Protein AF-A0A936Z4N8-F1 (afdb_monomer)

pLDDT: mean 86.31, std 11.96, range [47.41, 98.38]

Sequence (113 aa):
MTIPAIRIEVNGELVAVAGAKDASLLTASLGLGAGAEKDLAFERPVFSVMALVGVAGDAPRQLSWCDHVHLRKGDRVTFELVEVDEATPPSKALSTPSSTELQAEAEKKGRRK

Solvent-accessible surface area (backbone atoms only — not comparable to full-atom values): 6773 Å² total; per-residue (Å²): 120,67,34,67,29,40,37,33,27,50,76,84,42,82,76,48,33,49,46,55,92,61,48,81,42,78,49,78,50,76,47,68,45,87,59,96,62,93,63,80,46,72,90,50,57,46,59,47,32,40,30,38,27,41,70,96,51,81,53,37,29,40,36,29,35,59,86,83,62,80,79,54,89,86,65,47,76,47,82,40,85,43,76,38,76,73,52,48,82,61,81,42,75,46,73,51,78,31,76,66,54,51,49,54,51,49,54,59,56,62,74,74,112

Mean predicted aligned error: 7.46 Å

Secondary structure (DSSP, 8-state):
--EEEEEEEETTEEEEEEE-TTEEEEEEEEES--SS-SS--TTS-EEEEEEEE-TTTT--EEEEE-TT----TT--EEEEEEEESSPPPPSEEEEPPPHHHHHHHHHHHHTT-

Foldseek 3Di:
DKWKWKFKDKPNHTQWTGTDPQFPDWDWDWAFDPDPDPDTDQPDIDTWTWTWGCPVHQKIKIFTGPPVPDDGPPMDMDIDIDIDPDTDHGPDIDIDDGPVRVVVVVVVVVVVD

Organism: NCBI:txid1926872

Radius of gyration: 17.78 Å; Cα contacts (8 Å, |Δi|>4): 213; chains: 1; bounding box: 41×24×52 Å

Structure (mmCIF, N/CA/C/O backbone):
data_AF-A0A936Z4N8-F1
#
_entry.id   AF-A0A936Z4N8-F1
#
loop_
_atom_site.group_PDB
_atom_site.id
_atom_site.type_symbol
_atom_site.label_atom_id
_atom_site.label_alt_id
_atom_site.label_comp_id
_atom_site.label_asym_id
_atom_site.label_entity_id
_atom_site.label_seq_id
_atom_site.pdbx_PDB_ins_code
_atom_site.Cartn_x
_atom_site.Cartn_y
_atom_site.Cartn_z
_atom_site.occupancy
_atom_site.B_iso_or_equiv
_atom_site.auth_seq_id
_atom_site.auth_comp_id
_atom_site.auth_asym_id
_atom_site.auth_atom_id
_atom_site.pdbx_PDB_model_num
ATOM 1 N N . MET A 1 1 ? 16.442 6.980 10.665 1.00 80.88 1 MET A N 1
ATOM 2 C CA . MET A 1 1 ? 15.935 7.949 9.667 1.00 80.88 1 MET A CA 1
ATOM 3 C C . MET A 1 1 ? 14.542 7.482 9.356 1.00 80.88 1 MET A C 1
ATOM 5 O O . MET A 1 1 ? 14.416 6.359 8.875 1.00 80.88 1 MET A O 1
ATOM 9 N N . THR A 1 2 ? 13.553 8.296 9.699 1.00 94.44 2 THR A N 1
ATOM 10 C CA . THR A 1 2 ? 12.145 7.973 9.500 1.00 94.44 2 THR A CA 1
ATOM 11 C C . THR A 1 2 ? 11.758 8.138 8.033 1.00 94.44 2 THR A C 1
ATOM 13 O O . THR A 1 2 ? 12.416 8.861 7.279 1.00 94.44 2 THR A O 1
ATOM 16 N N . ILE A 1 3 ? 10.714 7.427 7.616 1.00 96.12 3 ILE A N 1
ATOM 17 C CA . ILE A 1 3 ? 10.117 7.525 6.286 1.00 96.12 3 ILE A CA 1
ATOM 18 C C . ILE A 1 3 ? 8.616 7.793 6.393 1.00 96.12 3 ILE A C 1
ATOM 20 O O . ILE A 1 3 ? 7.981 7.279 7.320 1.0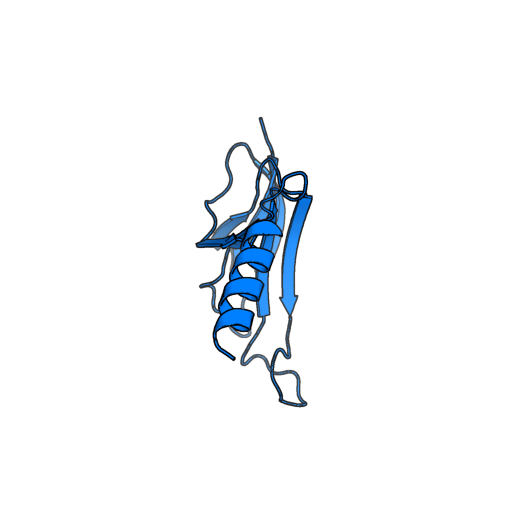0 96.12 3 ILE A O 1
ATOM 24 N N . PRO A 1 4 ? 8.035 8.545 5.442 1.00 96.69 4 PRO A N 1
ATOM 25 C CA . PRO A 1 4 ? 6.590 8.640 5.322 1.00 96.69 4 PRO A CA 1
ATOM 26 C C . PRO A 1 4 ? 6.016 7.274 4.936 1.00 96.69 4 PRO A C 1
ATOM 28 O O . PRO A 1 4 ? 6.540 6.580 4.058 1.00 96.69 4 PRO A O 1
ATOM 31 N N . ALA A 1 5 ? 4.930 6.895 5.595 1.00 98.19 5 ALA A N 1
ATOM 32 C CA . ALA A 1 5 ? 4.251 5.631 5.382 1.00 98.19 5 ALA A CA 1
ATOM 33 C C . ALA A 1 5 ? 2.732 5.783 5.535 1.00 98.19 5 ALA A C 1
ATOM 35 O O . ALA A 1 5 ? 2.226 6.766 6.078 1.00 98.19 5 ALA A O 1
ATOM 36 N N . ILE A 1 6 ? 2.003 4.780 5.053 1.00 98.38 6 ILE A N 1
ATOM 37 C CA . ILE A 1 6 ? 0.572 4.617 5.292 1.00 98.38 6 ILE A CA 1
ATOM 38 C C . ILE A 1 6 ? 0.403 3.407 6.207 1.00 98.38 6 ILE A C 1
ATOM 40 O O . ILE A 1 6 ? 0.735 2.285 5.823 1.00 98.38 6 ILE A O 1
ATOM 44 N N . ARG A 1 7 ? -0.112 3.619 7.417 1.00 98.31 7 ARG A N 1
ATOM 45 C CA . ARG A 1 7 ? -0.581 2.544 8.296 1.00 98.31 7 ARG A CA 1
ATOM 46 C C . ARG A 1 7 ? -1.966 2.106 7.830 1.00 98.31 7 ARG A C 1
ATOM 48 O O . ARG A 1 7 ? -2.834 2.942 7.580 1.00 98.31 7 ARG A O 1
ATOM 55 N N . ILE A 1 8 ? -2.154 0.797 7.696 1.00 98.25 8 ILE A N 1
ATOM 56 C CA . ILE A 1 8 ? -3.375 0.190 7.170 1.00 98.25 8 ILE A CA 1
ATOM 57 C C . ILE A 1 8 ? -3.965 -0.750 8.206 1.00 98.25 8 ILE A C 1
ATOM 59 O O . ILE A 1 8 ? -3.324 -1.723 8.608 1.00 98.25 8 ILE A O 1
ATOM 63 N N . GLU A 1 9 ? -5.213 -0.490 8.578 1.00 98.06 9 GLU A N 1
ATOM 64 C CA . GLU A 1 9 ? -5.979 -1.353 9.471 1.00 98.06 9 GLU A CA 1
ATOM 65 C C . GLU A 1 9 ? -7.274 -1.813 8.812 1.00 98.06 9 GLU A C 1
ATOM 67 O O . GLU A 1 9 ? -7.937 -1.046 8.107 1.00 98.06 9 GLU A O 1
ATOM 72 N N . VAL A 1 10 ? -7.656 -3.060 9.084 1.00 96.88 10 VAL A N 1
ATOM 73 C CA . VAL A 1 10 ? -8.954 -3.618 8.700 1.00 96.88 10 VAL A CA 1
ATOM 74 C C . VAL A 1 10 ? -9.651 -4.091 9.965 1.00 96.88 10 VAL A C 1
ATOM 76 O O . VAL A 1 10 ? -9.109 -4.894 10.715 1.00 96.88 10 VAL A O 1
ATOM 79 N N . ASN A 1 11 ? -10.840 -3.554 10.241 1.00 97.06 11 ASN A N 1
ATOM 80 C CA . ASN A 1 11 ? -11.612 -3.836 11.457 1.00 97.06 11 ASN A CA 1
ATOM 81 C C . ASN A 1 11 ? -10.821 -3.616 12.769 1.00 97.06 11 ASN A C 1
ATOM 83 O O . ASN A 1 11 ? -11.102 -4.251 13.781 1.00 97.06 11 ASN A O 1
ATOM 87 N N . GLY A 1 12 ? -9.857 -2.687 12.755 1.00 96.62 12 GLY A N 1
ATOM 88 C CA . GLY A 1 12 ? -8.994 -2.361 13.898 1.00 96.62 12 GLY A CA 1
ATOM 89 C C . GLY A 1 12 ? -7.766 -3.264 14.057 1.00 96.62 12 GLY A C 1
ATOM 90 O O . GLY A 1 12 ? -6.984 -3.057 14.980 1.00 96.62 12 GLY A O 1
ATOM 91 N N . GLU A 1 13 ? -7.569 -4.244 13.172 1.00 97.69 13 GLU A N 1
ATOM 92 C CA . GLU A 1 13 ? -6.357 -5.060 13.131 1.00 97.69 13 GLU A CA 1
ATOM 93 C C . GLU A 1 13 ? -5.336 -4.451 12.164 1.00 97.69 13 GLU A C 1
ATOM 95 O O . GLU A 1 13 ? -5.671 -4.104 11.028 1.00 97.69 13 GLU A O 1
ATOM 100 N N . LEU A 1 14 ? -4.083 -4.320 12.612 1.00 97.31 14 LEU A N 1
ATOM 101 C CA . LEU A 1 14 ? -2.984 -3.829 11.785 1.00 97.31 14 LEU A CA 1
ATOM 102 C C . LEU A 1 14 ? -2.640 -4.850 10.701 1.00 97.31 14 LEU A C 1
ATOM 104 O O . LEU A 1 14 ? -2.141 -5.932 10.992 1.00 97.31 14 LEU A O 1
ATOM 108 N N . VAL A 1 15 ? -2.842 -4.456 9.448 1.00 97.00 15 VAL A N 1
ATOM 109 C CA . VAL A 1 15 ? -2.517 -5.277 8.279 1.00 97.00 15 VAL A CA 1
ATOM 110 C C . VAL A 1 15 ? -1.093 -5.006 7.806 1.00 97.00 15 VAL A C 1
ATOM 112 O O . VAL A 1 15 ? -0.328 -5.934 7.555 1.00 97.00 15 VAL A O 1
ATOM 115 N N . ALA A 1 16 ? -0.736 -3.730 7.651 1.00 97.75 16 ALA A N 1
ATOM 116 C CA . ALA A 1 16 ? 0.577 -3.323 7.168 1.00 97.75 16 ALA A CA 1
ATOM 117 C C . ALA A 1 16 ? 0.888 -1.867 7.530 1.00 97.75 16 ALA A C 1
ATOM 119 O O . ALA A 1 16 ? -0.005 -1.048 7.743 1.00 97.75 16 ALA A O 1
ATOM 120 N N . VAL A 1 17 ? 2.176 -1.538 7.520 1.00 98.19 17 VAL A N 1
ATOM 121 C CA . VAL A 1 17 ? 2.694 -0.171 7.449 1.00 98.19 17 VAL A CA 1
ATOM 122 C C . VAL A 1 17 ? 3.469 -0.051 6.142 1.00 98.19 17 VAL A C 1
ATOM 124 O O . VAL A 1 17 ? 4.595 -0.531 6.038 1.00 98.19 17 VAL A O 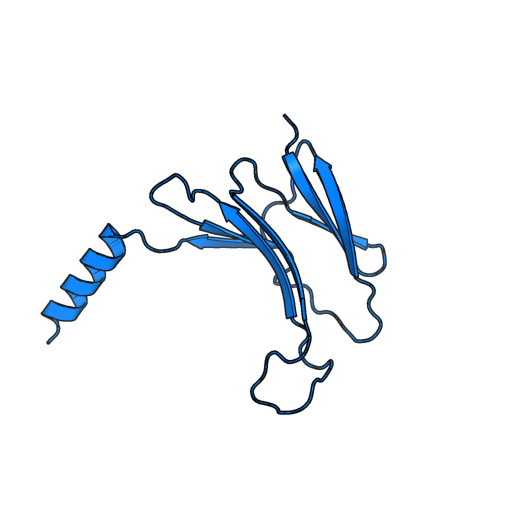1
ATOM 127 N N . ALA A 1 18 ? 2.852 0.534 5.119 1.00 97.94 18 ALA A N 1
ATOM 128 C CA . ALA A 1 18 ? 3.422 0.623 3.780 1.00 97.94 18 ALA A CA 1
ATOM 129 C C . ALA A 1 18 ? 4.276 1.884 3.633 1.00 97.94 18 ALA A C 1
ATOM 131 O O . ALA A 1 18 ? 3.763 2.993 3.738 1.00 97.94 18 ALA A O 1
ATOM 132 N N . GLY A 1 19 ? 5.566 1.723 3.352 1.00 96.94 19 GLY A N 1
ATOM 133 C CA . GLY A 1 19 ? 6.496 2.830 3.140 1.00 96.94 19 GLY A CA 1
ATOM 134 C C . GLY A 1 19 ? 7.795 2.351 2.500 1.00 96.94 19 GLY A C 1
ATOM 135 O O . GLY A 1 19 ? 8.168 1.185 2.630 1.00 96.94 19 GLY A O 1
ATOM 136 N N . ALA A 1 20 ? 8.488 3.243 1.792 1.00 94.00 20 ALA A N 1
ATOM 137 C CA . ALA A 1 20 ? 9.817 2.977 1.246 1.00 94.00 20 ALA A CA 1
ATOM 138 C C . ALA A 1 20 ? 10.652 4.265 1.173 1.00 94.00 20 ALA A C 1
ATOM 140 O O . ALA A 1 20 ? 10.130 5.333 0.862 1.00 94.00 20 ALA A O 1
ATOM 141 N N . LYS A 1 21 ? 11.959 4.155 1.453 1.00 90.88 21 LYS A N 1
ATOM 142 C CA . LYS A 1 21 ? 12.899 5.294 1.534 1.00 90.88 21 LYS A CA 1
ATOM 143 C C . LYS A 1 21 ? 13.032 6.072 0.225 1.00 90.88 21 LYS A C 1
ATOM 145 O O . LYS A 1 21 ? 13.219 7.280 0.252 1.00 90.88 21 LYS A O 1
ATOM 150 N N . ASP A 1 22 ? 12.958 5.375 -0.899 1.00 90.00 22 ASP A N 1
ATOM 151 C CA . ASP A 1 22 ? 13.108 5.904 -2.253 1.00 90.00 22 ASP A CA 1
ATOM 152 C C . ASP A 1 22 ? 11.771 5.933 -3.015 1.00 90.00 22 ASP A C 1
ATOM 154 O O . ASP A 1 22 ? 11.748 5.950 -4.250 1.00 90.00 22 ASP A O 1
ATOM 158 N N . ALA A 1 23 ? 10.645 5.929 -2.288 1.00 91.19 23 ALA A N 1
ATOM 159 C CA . ALA A 1 23 ? 9.327 6.058 -2.893 1.00 91.19 23 ALA A CA 1
ATOM 160 C C . ALA A 1 23 ? 9.170 7.434 -3.544 1.00 91.19 23 ALA A C 1
ATOM 162 O O . ALA A 1 23 ? 9.241 8.469 -2.890 1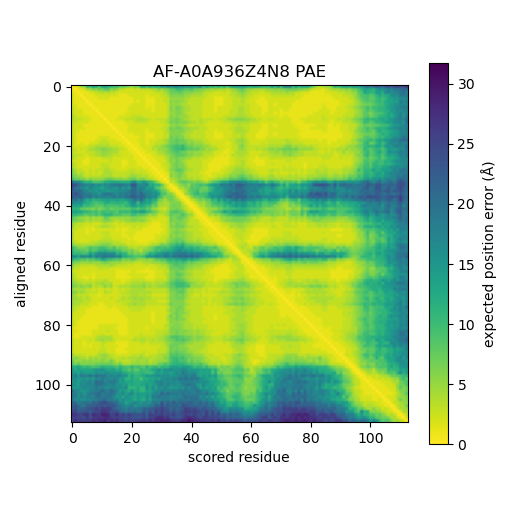.00 91.19 23 ALA A O 1
ATOM 163 N N . SER A 1 24 ? 8.909 7.431 -4.847 1.00 91.94 24 SER A N 1
ATOM 164 C CA . SER A 1 24 ? 8.504 8.623 -5.599 1.00 91.94 24 SER A CA 1
ATOM 165 C C . SER A 1 24 ? 6.990 8.844 -5.536 1.00 91.94 24 SER A C 1
ATOM 167 O O . SER A 1 24 ? 6.511 9.954 -5.745 1.00 91.94 24 SER A O 1
ATOM 169 N N . LEU A 1 25 ? 6.235 7.781 -5.250 1.00 93.12 25 LEU A N 1
ATOM 170 C CA . LEU A 1 25 ? 4.794 7.810 -5.038 1.00 93.12 25 LEU A CA 1
ATOM 171 C C . LEU A 1 25 ? 4.408 6.675 -4.087 1.00 93.12 25 LEU A C 1
ATOM 173 O O . LEU A 1 25 ? 4.896 5.558 -4.245 1.00 93.12 25 LEU A O 1
ATOM 177 N N . LEU A 1 26 ? 3.506 6.951 -3.149 1.00 96.00 26 LEU A N 1
ATOM 178 C CA . LEU A 1 26 ? 2.869 5.968 -2.278 1.00 96.00 26 LEU A CA 1
ATOM 179 C C . LEU A 1 26 ? 1.358 6.206 -2.326 1.00 96.00 26 LEU A C 1
ATOM 181 O O . LEU A 1 26 ? 0.899 7.336 -2.174 1.00 96.00 26 LEU A O 1
ATOM 185 N N . THR A 1 27 ? 0.590 5.151 -2.575 1.00 96.00 27 THR A N 1
ATOM 186 C CA . THR A 1 27 ? -0.864 5.222 -2.745 1.00 96.00 27 THR A CA 1
ATOM 187 C C . THR A 1 27 ? -1.552 4.147 -1.929 1.00 96.00 27 THR A C 1
ATOM 189 O O . THR A 1 27 ? -1.037 3.041 -1.777 1.00 96.00 27 THR A O 1
ATOM 192 N N . ALA A 1 28 ? -2.744 4.475 -1.449 1.00 95.75 28 ALA A N 1
ATOM 193 C CA . ALA A 1 28 ? -3.689 3.534 -0.883 1.00 95.75 28 ALA A CA 1
ATOM 194 C C . ALA A 1 28 ? -5.054 3.807 -1.513 1.00 95.75 28 ALA A C 1
ATOM 196 O O . ALA A 1 28 ? -5.484 4.958 -1.605 1.00 95.75 28 ALA A O 1
ATOM 197 N N . SER A 1 29 ? -5.708 2.763 -2.007 1.00 91.81 29 SER A N 1
ATOM 198 C CA . SER A 1 29 ? -6.926 2.886 -2.801 1.00 91.81 29 SER A CA 1
ATOM 199 C C . SER A 1 29 ? -7.942 1.815 -2.432 1.00 91.81 29 SER A C 1
ATOM 201 O O . SER A 1 29 ? -7.598 0.660 -2.168 1.00 91.81 29 SER A O 1
ATOM 203 N N . LEU A 1 30 ? -9.207 2.230 -2.427 1.00 90.31 30 LEU A N 1
ATOM 204 C CA . LEU A 1 30 ? -10.378 1.374 -2.315 1.00 90.31 30 LEU A CA 1
ATOM 205 C C . LEU A 1 30 ? -11.338 1.747 -3.448 1.00 90.31 30 LEU A C 1
ATOM 207 O O . LEU A 1 30 ? -11.648 2.923 -3.629 1.00 90.31 30 LEU A O 1
ATOM 211 N N . GLY A 1 31 ? -11.804 0.761 -4.206 1.00 86.75 31 GLY A N 1
ATOM 212 C CA . GLY A 1 31 ? -12.702 0.966 -5.339 1.00 86.75 31 GLY A CA 1
ATOM 213 C C . GLY A 1 31 ? -13.732 -0.149 -5.481 1.00 86.75 31 GLY A C 1
ATOM 214 O O . GLY A 1 31 ? -13.530 -1.267 -5.013 1.00 86.75 31 GLY A O 1
ATOM 215 N N . LEU A 1 32 ? -14.840 0.156 -6.153 1.00 83.62 32 LEU A N 1
ATOM 216 C CA . LEU A 1 32 ? -15.888 -0.794 -6.538 1.00 83.62 32 LEU A CA 1
ATOM 217 C C . LEU A 1 32 ? -16.040 -0.755 -8.065 1.00 83.62 32 LEU A C 1
ATOM 219 O O . LEU A 1 32 ? -15.877 0.308 -8.659 1.00 83.6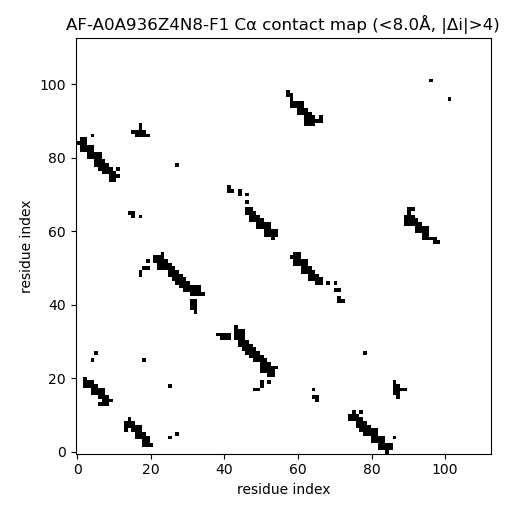2 32 LEU A O 1
ATOM 223 N N . GLY A 1 33 ? -16.367 -1.889 -8.694 1.00 68.50 33 GLY A N 1
ATOM 224 C CA . GLY A 1 33 ? -16.668 -1.936 -10.135 1.00 68.50 33 GLY A CA 1
ATOM 225 C C . GLY A 1 3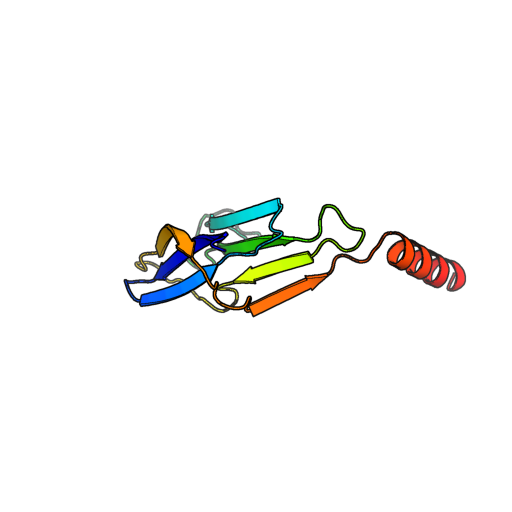3 ? -15.530 -2.371 -11.064 1.00 68.50 33 GLY A C 1
ATOM 226 O O . GLY A 1 33 ? -15.539 -2.019 -12.238 1.00 68.50 33 GLY A O 1
ATOM 227 N N . ALA A 1 34 ? -14.550 -3.144 -10.587 1.00 58.94 34 ALA A N 1
ATOM 228 C CA . ALA A 1 34 ? -13.448 -3.644 -11.420 1.00 58.94 34 ALA A CA 1
ATOM 229 C C . ALA A 1 34 ? -13.804 -4.921 -12.210 1.00 58.94 34 ALA A C 1
ATOM 231 O O . ALA A 1 34 ? -13.148 -5.957 -12.084 1.00 58.94 34 ALA A O 1
ATOM 232 N N . GLY A 1 35 ? -14.864 -4.860 -13.020 1.00 61.97 35 GLY A N 1
ATOM 233 C CA . GLY A 1 35 ? -15.329 -5.971 -13.854 1.00 61.97 35 GLY A CA 1
ATOM 234 C C . GLY A 1 35 ? -16.025 -5.501 -15.132 1.00 61.97 35 GLY A C 1
ATOM 235 O O . GLY A 1 35 ? -16.283 -4.318 -15.306 1.00 61.97 35 GLY A O 1
ATOM 236 N N . ALA A 1 36 ? -16.330 -6.436 -16.037 1.00 64.56 36 ALA A N 1
ATOM 237 C CA . ALA A 1 36 ? -17.058 -6.154 -17.283 1.00 64.56 36 ALA A CA 1
ATOM 238 C C . ALA A 1 36 ? -18.565 -5.898 -17.070 1.00 64.56 36 ALA A C 1
ATOM 240 O O . ALA A 1 36 ? -19.300 -5.665 -18.031 1.00 64.56 36 ALA A O 1
ATOM 241 N N . GLU A 1 37 ? -19.033 -5.992 -15.826 1.00 64.81 37 GLU A N 1
ATOM 242 C CA . GLU A 1 37 ? -20.437 -5.813 -15.478 1.00 64.81 37 GLU A CA 1
ATOM 243 C C . GLU A 1 37 ? -20.800 -4.330 -15.395 1.00 64.81 37 GLU A C 1
ATOM 245 O O . GLU A 1 37 ? -19.977 -3.487 -15.042 1.00 64.81 37 GLU A O 1
ATOM 250 N N . LYS A 1 38 ? -22.048 -4.007 -15.750 1.00 61.38 38 LYS A N 1
ATOM 251 C CA . LYS A 1 38 ? -22.538 -2.621 -15.784 1.00 61.38 38 LYS A CA 1
ATOM 252 C C . LYS A 1 38 ? -22.848 -2.057 -14.396 1.00 61.38 38 LYS A C 1
ATOM 254 O O . LYS A 1 38 ? -22.882 -0.837 -14.254 1.00 61.38 38 LYS A O 1
ATOM 259 N N . ASP A 1 39 ? -23.039 -2.921 -13.401 1.00 72.06 39 ASP A N 1
ATOM 260 C CA . ASP A 1 39 ? -23.482 -2.528 -12.067 1.00 72.06 39 ASP A CA 1
ATOM 261 C C . ASP A 1 39 ? -22.338 -2.594 -11.046 1.00 72.06 39 ASP A C 1
ATOM 263 O O . ASP A 1 39 ? -21.550 -3.540 -10.998 1.00 72.06 39 ASP A O 1
ATOM 267 N N . LEU A 1 40 ? -22.252 -1.569 -10.193 1.00 73.38 40 LEU A N 1
ATOM 268 C CA . LEU A 1 40 ? -21.306 -1.542 -9.080 1.00 73.38 40 LEU A CA 1
ATOM 269 C C . LEU A 1 40 ? -21.747 -2.542 -8.004 1.00 73.38 40 LEU A C 1
ATOM 271 O O . LEU A 1 40 ? -22.717 -2.301 -7.286 1.00 73.38 40 LEU A O 1
ATOM 275 N N . ALA A 1 41 ? -21.003 -3.63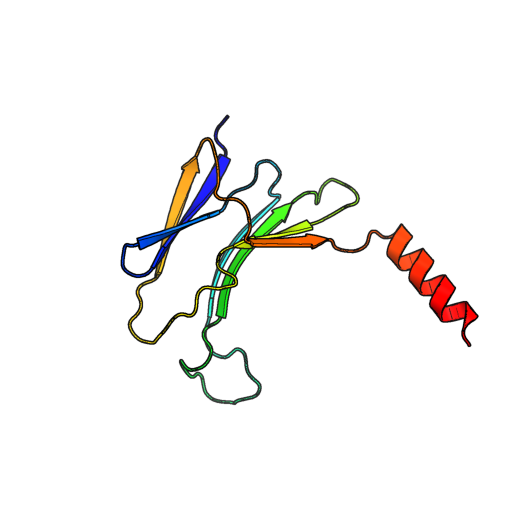9 -7.857 1.00 72.12 41 ALA A N 1
ATOM 276 C CA . ALA A 1 41 ? -21.255 -4.666 -6.849 1.00 72.12 41 ALA A CA 1
ATOM 277 C C . ALA A 1 41 ? -20.089 -4.817 -5.856 1.00 72.12 41 ALA A C 1
ATOM 279 O O . ALA A 1 41 ? -18.918 -4.628 -6.191 1.00 72.12 41 ALA A O 1
ATOM 280 N N . PHE A 1 42 ? -20.413 -5.226 -4.624 1.00 76.94 42 PHE A N 1
ATOM 281 C CA . PHE A 1 42 ? -19.445 -5.546 -3.560 1.00 76.94 42 PHE A CA 1
ATOM 282 C C . PHE A 1 42 ? -18.731 -6.890 -3.759 1.00 76.94 42 PHE A C 1
ATOM 284 O O . PHE A 1 42 ? -17.960 -7.305 -2.900 1.00 76.94 42 PHE A O 1
ATOM 291 N N . GLU A 1 43 ? -18.991 -7.595 -4.857 1.00 74.38 43 GLU A N 1
ATOM 292 C CA . GLU A 1 43 ? -18.439 -8.932 -5.091 1.00 74.38 43 GLU A CA 1
ATOM 293 C C . GLU A 1 43 ? -16.933 -8.908 -5.378 1.00 74.38 43 GLU A C 1
ATOM 295 O O . GLU A 1 43 ? -16.252 -9.910 -5.172 1.00 74.38 43 GLU A O 1
ATOM 300 N N . ARG A 1 44 ? -16.402 -7.769 -5.849 1.00 72.75 44 ARG A N 1
ATOM 301 C CA . ARG A 1 44 ? -14.979 -7.592 -6.181 1.00 72.75 44 ARG A CA 1
ATOM 302 C C . ARG A 1 44 ? -14.494 -6.173 -5.859 1.00 72.75 44 ARG A C 1
ATOM 304 O O . ARG A 1 44 ? -14.245 -5.395 -6.785 1.00 72.75 44 ARG A O 1
ATOM 311 N N . PRO A 1 45 ? -14.387 -5.793 -4.573 1.00 83.75 45 PRO A N 1
ATOM 312 C CA . PRO A 1 45 ? -13.755 -4.534 -4.221 1.00 83.75 45 PRO A CA 1
ATOM 313 C C . PRO A 1 45 ? -12.284 -4.574 -4.644 1.00 83.75 45 PRO A C 1
ATOM 315 O O . PRO A 1 45 ? -11.592 -5.572 -4.447 1.00 83.75 45 PRO A O 1
ATOM 318 N N . VAL A 1 46 ? -11.803 -3.479 -5.220 1.00 84.00 46 VAL A N 1
ATOM 319 C CA . VAL A 1 46 ? -10.371 -3.261 -5.419 1.00 84.00 46 VAL A CA 1
ATOM 320 C C . VAL A 1 46 ? -9.840 -2.649 -4.144 1.00 84.00 46 VAL A C 1
ATOM 322 O O . VAL A 1 46 ? -10.265 -1.563 -3.763 1.00 84.00 46 VAL A O 1
ATOM 325 N N . PHE A 1 47 ? -8.907 -3.332 -3.501 1.00 90.94 47 PHE A N 1
ATOM 326 C CA . PHE A 1 47 ? -8.164 -2.808 -2.372 1.00 90.94 47 PHE A CA 1
ATOM 327 C C . PHE A 1 47 ? -6.685 -2.960 -2.676 1.00 90.94 47 PHE A C 1
ATOM 329 O O . PHE A 1 47 ? -6.222 -4.066 -2.943 1.00 90.94 47 PHE A O 1
ATOM 336 N N . SER A 1 48 ? -5.970 -1.841 -2.723 1.00 92.00 48 SER A N 1
ATOM 337 C CA . SER A 1 48 ? -4.578 -1.846 -3.150 1.00 92.00 48 SER A CA 1
ATOM 338 C C . SER A 1 48 ? -3.782 -0.750 -2.466 1.00 92.00 48 SER A C 1
ATOM 340 O O . SER A 1 48 ? -4.223 0.402 -2.400 1.00 92.00 48 SER A O 1
ATOM 342 N N . VAL A 1 49 ? -2.592 -1.115 -1.993 1.00 96.38 49 VAL A N 1
ATOM 343 C CA . VAL A 1 49 ? -1.605 -0.199 -1.429 1.00 96.38 49 VAL A CA 1
ATOM 344 C C . VAL A 1 49 ? -0.288 -0.424 -2.150 1.00 96.38 49 VAL A C 1
ATOM 346 O O . VAL A 1 49 ? 0.219 -1.544 -2.200 1.00 96.38 49 VAL A O 1
ATOM 349 N N . MET A 1 50 ? 0.253 0.627 -2.757 1.00 96.19 50 MET A N 1
ATOM 350 C CA . MET A 1 50 ? 1.344 0.499 -3.721 1.00 96.19 50 MET A CA 1
ATOM 351 C C . MET A 1 50 ? 2.321 1.657 -3.609 1.00 96.19 50 MET A C 1
ATOM 353 O O . MET A 1 50 ? 1.905 2.797 -3.398 1.00 96.19 50 MET A O 1
ATOM 357 N N . ALA A 1 51 ? 3.602 1.379 -3.838 1.00 96.00 51 ALA A N 1
ATOM 358 C CA . ALA A 1 51 ? 4.628 2.400 -3.988 1.00 96.00 51 ALA A CA 1
ATOM 359 C C . ALA A 1 51 ? 5.373 2.241 -5.313 1.00 96.00 51 ALA A C 1
ATOM 361 O O . ALA A 1 51 ? 5.637 1.123 -5.755 1.00 96.00 51 ALA A O 1
ATOM 362 N N . LEU A 1 52 ? 5.748 3.364 -5.919 1.00 93.44 52 LEU A N 1
ATOM 363 C CA . LEU A 1 52 ? 6.706 3.407 -7.021 1.00 93.44 52 LEU A CA 1
ATOM 364 C C . LEU A 1 52 ? 8.058 3.840 -6.467 1.00 93.44 52 LEU A C 1
ATOM 366 O O . LEU A 1 52 ? 8.174 4.921 -5.889 1.00 93.44 52 LEU A O 1
ATOM 370 N N . VAL A 1 53 ? 9.069 2.999 -6.654 1.00 91.75 53 VAL A N 1
ATOM 371 C CA . VAL A 1 53 ? 10.447 3.218 -6.192 1.00 91.75 53 VAL A CA 1
ATOM 372 C C . VAL A 1 53 ? 11.421 3.120 -7.361 1.00 91.75 53 VAL A C 1
ATOM 374 O O . VAL A 1 53 ? 11.093 2.557 -8.409 1.00 91.75 53 VAL A O 1
ATOM 377 N N . GLY A 1 54 ? 12.631 3.654 -7.191 1.00 85.69 54 GLY A N 1
ATOM 378 C CA . GLY A 1 54 ? 13.675 3.575 -8.216 1.00 85.69 54 GLY A CA 1
ATOM 379 C C . GLY A 1 54 ? 13.367 4.340 -9.508 1.00 85.69 54 GLY A C 1
ATOM 380 O O . GLY A 1 54 ? 14.011 4.079 -10.516 1.00 85.69 54 GLY A O 1
ATOM 381 N N . VAL A 1 55 ? 12.409 5.278 -9.494 1.00 81.56 55 VAL A N 1
ATOM 382 C CA . VAL A 1 55 ? 12.004 6.068 -10.678 1.00 81.56 55 VAL A CA 1
ATOM 383 C C . VAL A 1 55 ? 13.135 6.967 -11.182 1.00 81.56 55 VAL A C 1
ATOM 385 O O . VAL A 1 55 ? 13.261 7.184 -12.380 1.00 81.56 55 VAL A O 1
ATOM 388 N N . ALA A 1 56 ? 13.975 7.474 -10.277 1.00 74.94 56 ALA A N 1
ATOM 389 C CA . ALA A 1 56 ? 15.156 8.255 -10.641 1.00 74.94 56 ALA A CA 1
ATOM 390 C C . ALA A 1 56 ? 16.300 7.402 -11.231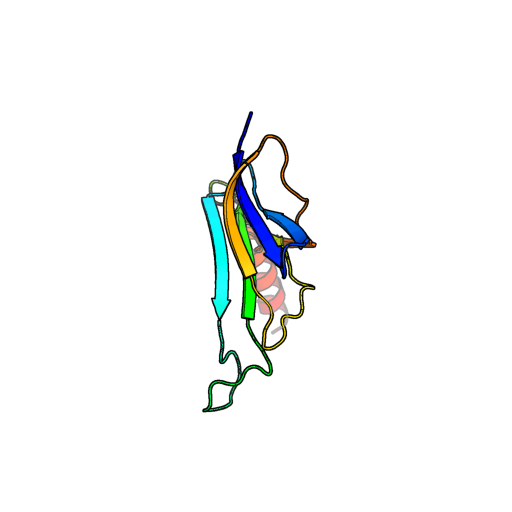 1.00 74.94 56 ALA A C 1
ATOM 392 O O . ALA A 1 56 ? 17.287 7.963 -11.699 1.00 74.94 56 ALA A O 1
ATOM 393 N N . GLY A 1 57 ? 16.198 6.069 -11.180 1.00 71.44 57 GLY A N 1
ATOM 394 C CA . GLY A 1 57 ? 17.144 5.145 -11.805 1.00 71.44 57 GLY A CA 1
ATOM 395 C C . GLY A 1 57 ? 16.528 4.394 -12.988 1.00 71.44 57 GLY A C 1
ATOM 396 O O . GLY A 1 57 ? 15.361 4.572 -13.321 1.00 71.44 57 GLY A O 1
ATOM 397 N N . ASP A 1 58 ? 17.304 3.488 -13.586 1.00 70.12 58 ASP A N 1
ATOM 398 C CA . ASP A 1 58 ? 16.890 2.714 -14.772 1.00 70.12 58 ASP A CA 1
ATOM 399 C C . ASP A 1 58 ? 16.053 1.459 -14.449 1.00 70.12 58 ASP A C 1
ATOM 401 O O . ASP A 1 58 ? 15.828 0.609 -15.313 1.00 70.12 58 ASP A O 1
ATOM 405 N N . ALA A 1 59 ? 15.592 1.313 -13.204 1.00 78.00 59 ALA A N 1
ATOM 406 C CA . ALA A 1 59 ? 14.857 0.133 -12.748 1.00 78.00 59 ALA A CA 1
ATOM 407 C C . ALA A 1 59 ? 13.654 0.517 -11.868 1.00 78.00 59 ALA A C 1
ATOM 409 O O . ALA A 1 59 ? 13.650 0.216 -10.667 1.00 78.00 59 ALA A O 1
ATOM 410 N N . PRO A 1 60 ? 12.623 1.179 -12.432 1.00 84.81 60 PRO A N 1
ATOM 411 C CA . PRO A 1 60 ? 11.409 1.478 -11.693 1.00 84.81 60 PRO A CA 1
ATOM 412 C C . PRO A 1 60 ? 10.736 0.179 -11.243 1.00 84.81 60 PRO A C 1
ATOM 414 O O . PRO A 1 60 ? 10.483 -0.744 -12.030 1.00 84.81 60 PRO A O 1
ATOM 417 N N . ARG A 1 61 ? 10.434 0.115 -9.947 1.00 89.94 61 ARG A N 1
ATOM 418 C CA . ARG A 1 61 ? 9.750 -1.022 -9.331 1.00 89.94 61 ARG A CA 1
ATOM 419 C C . ARG A 1 61 ? 8.469 -0.559 -8.675 1.00 89.94 61 ARG A C 1
ATOM 421 O O . ARG A 1 61 ? 8.408 0.499 -8.053 1.00 89.94 61 ARG A O 1
ATOM 428 N N . GLN A 1 62 ? 7.467 -1.409 -8.783 1.00 93.06 62 GLN A N 1
ATOM 429 C CA . GLN A 1 62 ? 6.227 -1.280 -8.055 1.00 93.06 62 GLN A CA 1
ATOM 430 C C . GLN A 1 62 ? 6.278 -2.219 -6.854 1.00 93.06 62 GLN A C 1
ATOM 432 O O . GL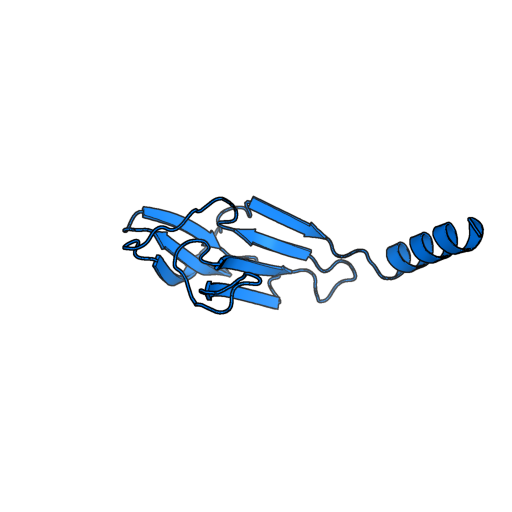N A 1 62 ? 6.380 -3.436 -7.013 1.00 93.06 62 GLN A O 1
ATOM 437 N N . LEU A 1 63 ? 6.208 -1.650 -5.657 1.00 95.25 63 LEU A N 1
ATOM 438 C CA . LEU A 1 63 ? 6.007 -2.393 -4.420 1.00 95.25 63 LEU A CA 1
ATOM 439 C C . LEU A 1 63 ? 4.510 -2.439 -4.124 1.00 95.25 63 LEU A C 1
ATOM 441 O O . LEU A 1 63 ? 3.803 -1.461 -4.371 1.00 95.25 63 LEU A O 1
ATOM 445 N N . SER A 1 64 ? 4.019 -3.562 -3.619 1.00 96.00 64 SER A N 1
ATOM 446 C CA . SER A 1 64 ? 2.608 -3.731 -3.275 1.00 96.00 64 SER A CA 1
ATOM 447 C C . SER A 1 64 ? 2.466 -4.376 -1.901 1.00 96.00 64 SER A C 1
ATOM 449 O O . SER A 1 64 ? 3.259 -5.238 -1.516 1.00 96.00 64 SER A O 1
ATOM 451 N N . TRP A 1 65 ? 1.462 -3.911 -1.165 1.00 96.69 65 TRP A N 1
ATOM 452 C CA . TRP A 1 65 ? 1.020 -4.435 0.119 1.00 96.69 65 TRP A CA 1
ATOM 453 C C . TRP A 1 65 ? -0.457 -4.804 0.018 1.00 96.69 65 TRP A C 1
ATOM 455 O O . TRP A 1 65 ? -1.180 -4.309 -0.847 1.00 96.69 65 TRP A O 1
ATOM 465 N N . CYS A 1 66 ? -0.911 -5.645 0.945 1.00 92.56 66 CYS A N 1
ATOM 466 C CA . CYS A 1 66 ? -2.312 -6.047 1.065 1.00 92.56 66 CYS A CA 1
ATOM 467 C C . CYS A 1 66 ? -2.868 -6.843 -0.134 1.00 92.56 66 CYS A C 1
ATOM 469 O O . CYS A 1 66 ? -4.078 -7.032 -0.207 1.00 92.56 66 CYS A O 1
ATOM 471 N N . ASP A 1 67 ? -2.015 -7.383 -1.018 1.00 86.69 67 ASP A N 1
ATOM 472 C CA . ASP A 1 67 ? -2.438 -8.155 -2.208 1.00 86.69 67 ASP A CA 1
ATOM 473 C C . ASP A 1 67 ? -3.337 -9.365 -1.872 1.00 86.69 67 ASP A C 1
ATOM 475 O O . ASP A 1 67 ? -4.078 -9.862 -2.717 1.00 86.69 67 ASP A O 1
ATOM 479 N N . HIS A 1 68 ? -3.245 -9.866 -0.638 1.00 84.44 68 HIS A N 1
ATOM 480 C CA . HIS A 1 68 ? -3.968 -11.032 -0.128 1.00 84.44 68 HIS A CA 1
ATOM 481 C C . HIS A 1 68 ? -5.186 -10.666 0.736 1.00 84.44 68 HIS A C 1
ATOM 483 O O . HIS A 1 68 ? -5.849 -11.551 1.278 1.00 84.44 68 HIS A O 1
ATOM 489 N N . VAL A 1 69 ? -5.478 -9.376 0.912 1.00 89.69 69 VAL A N 1
ATOM 490 C CA . VAL A 1 69 ? -6.571 -8.929 1.776 1.00 89.69 69 VAL A CA 1
ATOM 491 C C . VAL A 1 69 ? -7.875 -8.936 0.989 1.00 89.69 69 VAL A C 1
ATOM 493 O O . VAL A 1 69 ? -8.080 -8.149 0.066 1.00 89.69 69 VAL A O 1
ATOM 496 N N . HIS A 1 70 ? -8.784 -9.822 1.384 1.00 88.69 70 HIS A N 1
ATOM 497 C CA . HIS A 1 70 ? -10.110 -9.939 0.788 1.00 88.69 70 HIS A CA 1
ATOM 498 C C . HIS A 1 70 ? -11.147 -9.212 1.638 1.00 88.69 70 HIS A C 1
ATOM 500 O O . HIS A 1 70 ? -11.639 -9.758 2.625 1.00 88.69 70 HIS A O 1
ATOM 506 N N . LEU A 1 71 ? -11.490 -7.990 1.231 1.00 89.94 71 LEU A N 1
ATOM 507 C CA . LEU A 1 71 ? -12.529 -7.205 1.891 1.00 89.94 71 LEU A CA 1
ATOM 508 C C . LEU A 1 71 ? -13.923 -7.763 1.600 1.00 89.94 71 LEU A C 1
ATOM 510 O O . LEU A 1 71 ? -14.224 -8.213 0.491 1.00 89.94 71 LEU A O 1
ATOM 514 N N . ARG A 1 72 ? -14.794 -7.672 2.597 1.00 89.31 72 ARG A N 1
ATOM 515 C CA . ARG A 1 72 ? -16.209 -8.031 2.530 1.00 89.31 72 ARG A CA 1
ATOM 516 C C . ARG A 1 72 ? -17.068 -6.814 2.843 1.00 89.31 72 ARG A C 1
ATOM 518 O O . ARG A 1 72 ? -16.638 -5.847 3.472 1.00 89.31 72 ARG A O 1
ATOM 525 N N . LYS A 1 73 ? -18.332 -6.862 2.417 1.00 90.25 73 LYS A N 1
ATOM 526 C CA . LYS A 1 73 ? -19.316 -5.841 2.790 1.00 90.25 73 LYS A CA 1
ATOM 527 C C . LYS A 1 73 ? -19.395 -5.740 4.317 1.00 90.25 73 LYS A C 1
ATOM 529 O O . LYS A 1 73 ? -19.685 -6.730 4.980 1.00 90.25 73 LYS A O 1
ATOM 534 N N . GLY A 1 74 ? -19.211 -4.529 4.835 1.00 91.94 74 GLY A N 1
ATOM 535 C CA . GLY A 1 74 ? -19.237 -4.242 6.270 1.00 91.94 74 GLY A CA 1
ATOM 536 C C . GLY A 1 74 ? -17.855 -4.119 6.907 1.00 91.94 74 GLY A C 1
ATOM 537 O O . GLY A 1 74 ? -17.778 -3.591 8.013 1.00 91.94 74 GLY A O 1
ATOM 538 N N . ASP A 1 75 ? -16.784 -4.519 6.215 1.00 94.06 75 ASP A N 1
ATOM 539 C CA . ASP A 1 75 ? -15.428 -4.278 6.702 1.00 94.06 75 ASP A CA 1
ATOM 540 C C . ASP A 1 75 ? -15.113 -2.782 6.724 1.00 94.06 75 ASP A C 1
ATOM 542 O O . ASP A 1 75 ? -15.470 -2.022 5.816 1.00 94.06 75 ASP A O 1
ATOM 546 N N . ARG A 1 76 ? -14.400 -2.364 7.768 1.00 95.56 76 ARG A N 1
ATOM 547 C CA . ARG A 1 76 ? -13.873 -1.011 7.908 1.00 95.56 76 ARG A CA 1
ATOM 548 C C . ARG A 1 76 ? -12.392 -1.009 7.577 1.00 95.56 76 ARG A C 1
ATOM 550 O O . ARG A 1 76 ? -11.616 -1.673 8.254 1.00 95.56 76 ARG A O 1
ATOM 557 N N . VAL A 1 77 ? -12.009 -0.195 6.601 1.00 95.81 77 VAL A N 1
ATOM 558 C CA . VAL A 1 77 ? -10.608 0.065 6.262 1.00 95.81 77 VAL A CA 1
ATOM 559 C C . VAL A 1 77 ? -10.219 1.440 6.788 1.00 95.81 77 VAL A C 1
ATOM 561 O O . VAL A 1 77 ? -10.926 2.418 6.539 1.00 95.81 77 VAL A O 1
ATOM 564 N N . THR A 1 78 ? -9.097 1.517 7.493 1.00 97.38 78 THR A N 1
ATOM 565 C CA . THR A 1 78 ? -8.503 2.777 7.944 1.00 97.38 78 THR A CA 1
ATOM 566 C C . THR A 1 78 ? -7.145 2.948 7.276 1.00 97.38 78 THR A C 1
ATOM 568 O O . THR A 1 78 ? -6.314 2.040 7.314 1.00 97.38 78 THR A O 1
ATOM 571 N N . PHE A 1 79 ? -6.925 4.122 6.686 1.00 97.50 79 PHE A N 1
ATOM 572 C CA . PHE A 1 79 ? -5.616 4.575 6.231 1.00 97.50 79 PHE A CA 1
ATOM 573 C C . PHE A 1 79 ? -5.179 5.748 7.092 1.00 97.50 79 PHE A C 1
ATOM 575 O O . PHE A 1 79 ? -5.925 6.717 7.244 1.00 97.50 79 PHE A O 1
ATOM 582 N N . GLU A 1 80 ? -3.970 5.674 7.621 1.00 98.12 80 GLU A N 1
ATOM 583 C CA . GLU A 1 80 ? -3.385 6.730 8.435 1.00 98.12 80 GLU A CA 1
ATOM 584 C C . GLU A 1 80 ? -2.005 7.088 7.883 1.00 98.12 80 GLU A C 1
ATOM 586 O O . GLU A 1 80 ? -1.190 6.206 7.614 1.00 98.12 80 GLU A O 1
ATOM 591 N N . LEU A 1 81 ? -1.749 8.383 7.688 1.00 97.50 81 LEU A N 1
ATOM 592 C CA . LEU A 1 81 ? -0.423 8.878 7.322 1.00 97.50 81 LEU A CA 1
ATOM 593 C C . LEU A 1 81 ? 0.444 8.936 8.576 1.00 97.50 81 LEU A C 1
ATOM 595 O O . LEU A 1 81 ? 0.081 9.599 9.545 1.00 97.50 81 LEU A O 1
ATOM 599 N N . VAL A 1 82 ? 1.588 8.259 8.544 1.00 98.06 82 VAL A N 1
ATOM 600 C CA . VAL A 1 82 ? 2.499 8.132 9.687 1.00 98.06 82 VAL A CA 1
ATOM 601 C C . VAL A 1 82 ? 3.953 8.317 9.250 1.00 98.06 82 VAL A C 1
ATOM 603 O O . VAL A 1 82 ? 4.286 8.162 8.074 1.00 98.06 82 VAL A O 1
ATOM 606 N N . GLU A 1 83 ? 4.834 8.601 10.207 1.00 98.00 83 GLU A N 1
ATOM 607 C CA . GLU A 1 83 ? 6.287 8.505 10.036 1.00 98.00 83 GLU A CA 1
ATOM 608 C C . GLU A 1 83 ? 6.816 7.328 10.858 1.00 98.00 83 GLU A C 1
ATOM 610 O O . GLU A 1 83 ? 6.476 7.188 12.033 1.00 98.00 83 GLU A O 1
ATOM 615 N N . VAL A 1 84 ? 7.642 6.473 10.252 1.00 97.38 84 VAL A N 1
ATOM 616 C CA . VAL A 1 84 ? 8.180 5.267 10.909 1.00 97.38 84 VAL A CA 1
ATOM 617 C C . VAL A 1 84 ? 9.656 5.064 10.605 1.00 97.38 84 VAL A C 1
ATOM 619 O O . VAL A 1 84 ? 10.133 5.461 9.546 1.00 97.38 84 VAL A O 1
ATOM 622 N N . ASP A 1 85 ? 10.386 4.415 11.512 1.00 96.56 85 ASP A N 1
ATOM 623 C CA . ASP A 1 85 ? 11.776 4.009 11.262 1.00 96.56 85 ASP A CA 1
ATOM 624 C C . ASP A 1 85 ? 11.874 2.798 10.323 1.00 96.56 85 ASP A C 1
ATOM 626 O O . ASP A 1 85 ? 12.809 2.700 9.522 1.00 96.56 85 ASP A O 1
ATOM 630 N N . GLU A 1 86 ? 10.895 1.893 10.397 1.00 94.25 86 GLU A N 1
ATOM 631 C CA . GLU A 1 86 ? 10.825 0.671 9.600 1.00 94.25 86 GLU A CA 1
ATOM 632 C C . GLU A 1 86 ? 9.390 0.424 9.115 1.00 94.25 86 GLU A C 1
ATOM 634 O O . GLU A 1 86 ? 8.430 0.537 9.878 1.00 94.25 86 GLU A O 1
ATOM 639 N N . ALA A 1 87 ? 9.252 0.105 7.827 1.00 96.44 87 ALA A N 1
ATOM 640 C CA . ALA A 1 87 ? 7.985 -0.262 7.203 1.00 96.44 87 ALA A CA 1
ATOM 641 C C . ALA A 1 87 ? 7.844 -1.786 7.117 1.00 96.44 87 ALA A C 1
ATOM 643 O O . ALA A 1 87 ? 8.831 -2.520 7.068 1.00 96.44 87 ALA A O 1
ATOM 644 N N . THR A 1 88 ? 6.607 -2.267 7.031 1.00 97.06 88 THR A N 1
ATOM 645 C CA . THR A 1 88 ? 6.328 -3.671 6.721 1.00 97.06 88 THR A CA 1
ATOM 646 C C . THR A 1 88 ? 6.906 -4.016 5.340 1.00 97.06 88 THR A C 1
ATOM 648 O O . THR A 1 88 ? 6.702 -3.245 4.398 1.00 97.06 88 THR A O 1
ATOM 651 N N . PRO A 1 89 ? 7.585 -5.164 5.157 1.00 95.69 89 PRO A N 1
ATOM 652 C CA . PRO A 1 89 ? 8.027 -5.603 3.835 1.00 95.69 89 PRO A CA 1
ATOM 653 C C . PRO A 1 89 ? 6.852 -5.743 2.847 1.00 95.69 89 PRO A C 1
ATOM 655 O O . PRO A 1 89 ? 5.774 -6.186 3.251 1.00 95.69 89 PRO A O 1
ATOM 658 N N . PRO A 1 90 ? 7.024 -5.387 1.561 1.00 96.19 90 PRO A N 1
ATOM 659 C CA . PRO A 1 90 ? 5.968 -5.549 0.566 1.00 96.19 90 PRO A CA 1
ATOM 660 C C . PRO A 1 90 ? 5.705 -7.030 0.273 1.00 96.19 90 PRO A C 1
ATOM 662 O O . PRO A 1 90 ? 6.636 -7.835 0.215 1.00 96.19 90 PRO A O 1
ATOM 665 N N . SER A 1 91 ? 4.443 -7.389 0.023 1.00 93.56 91 SER A N 1
ATOM 666 C CA . SER A 1 91 ? 4.057 -8.746 -0.395 1.00 93.56 91 SER A CA 1
ATOM 667 C C . SER A 1 91 ? 4.524 -9.069 -1.809 1.00 93.56 91 SER A C 1
ATOM 669 O O . SER A 1 91 ? 4.765 -10.231 -2.138 1.00 93.56 91 SER A O 1
ATOM 671 N N . LYS A 1 92 ? 4.667 -8.042 -2.652 1.00 92.06 92 LYS A N 1
ATOM 672 C CA . LYS A 1 92 ? 5.107 -8.188 -4.034 1.00 92.06 92 LYS A CA 1
ATOM 673 C C . LYS A 1 92 ? 5.984 -7.020 -4.460 1.00 92.06 92 LYS A C 1
ATOM 675 O O . LYS A 1 92 ? 5.724 -5.868 -4.122 1.00 92.06 92 LYS A O 1
ATOM 680 N N . ALA A 1 93 ? 6.998 -7.331 -5.259 1.00 90.06 93 ALA A N 1
ATOM 681 C CA . ALA A 1 93 ? 7.797 -6.354 -5.982 1.00 90.06 93 ALA A CA 1
ATOM 682 C C . ALA A 1 93 ? 7.763 -6.712 -7.470 1.00 90.06 93 ALA A C 1
ATOM 684 O O . ALA A 1 93 ? 8.271 -7.756 -7.877 1.00 90.06 93 ALA A O 1
ATOM 685 N N . LEU A 1 94 ? 7.124 -5.869 -8.276 1.00 87.00 94 LEU A N 1
ATOM 686 C CA . LEU A 1 94 ? 7.103 -5.995 -9.727 1.00 87.00 94 LEU A CA 1
ATOM 687 C C . LEU A 1 94 ? 8.154 -5.064 -10.319 1.00 87.00 94 LEU A C 1
ATOM 689 O O . LEU A 1 94 ? 8.115 -3.852 -10.112 1.00 87.00 94 LEU A O 1
ATOM 693 N N . SER A 1 95 ? 9.098 -5.633 -11.057 1.00 82.44 95 SER A N 1
ATOM 694 C CA . SER A 1 95 ? 10.041 -4.872 -11.869 1.00 82.44 95 SER A CA 1
ATOM 695 C C . SER A 1 95 ? 9.415 -4.550 -13.218 1.00 82.44 95 SER A C 1
ATOM 697 O O . SER A 1 95 ? 8.906 -5.446 -13.895 1.00 82.44 95 SER A O 1
ATOM 699 N N . THR A 1 96 ? 9.493 -3.287 -13.628 1.00 70.75 96 THR A N 1
ATOM 700 C CA . THR A 1 96 ? 9.288 -2.953 -15.038 1.00 70.75 96 THR A CA 1
ATOM 701 C C . THR A 1 96 ? 10.577 -3.304 -15.778 1.00 70.75 96 THR A C 1
ATOM 703 O O . THR A 1 96 ? 11.646 -2.941 -15.281 1.00 70.75 96 THR A O 1
ATOM 706 N N . PRO A 1 97 ? 10.517 -4.006 -16.922 1.00 69.06 97 PRO A N 1
ATOM 707 C CA . PRO A 1 97 ? 11.703 -4.229 -17.735 1.00 69.06 97 PRO A CA 1
ATOM 708 C C . PRO A 1 97 ? 12.332 -2.888 -18.119 1.00 69.06 97 PRO A C 1
ATOM 710 O O . PRO A 1 97 ? 11.631 -1.954 -18.517 1.00 69.06 97 PRO A O 1
ATOM 713 N N . SER A 1 98 ? 13.649 -2.795 -17.999 1.00 68.56 98 SER A N 1
ATOM 714 C CA . SER A 1 98 ? 14.423 -1.647 -18.462 1.00 68.56 98 SER A CA 1
ATOM 715 C C . SER A 1 98 ? 14.306 -1.476 -19.981 1.00 68.56 98 SER A C 1
ATOM 717 O O . SER A 1 98 ? 13.995 -2.414 -20.723 1.00 68.56 98 SER A O 1
ATOM 719 N N . SER A 1 99 ? 14.599 -0.275 -20.483 1.00 71.38 99 SER A N 1
ATOM 720 C CA . SER A 1 99 ? 14.583 0.013 -21.926 1.00 71.38 99 SER A CA 1
ATOM 721 C C . SER A 1 99 ? 15.48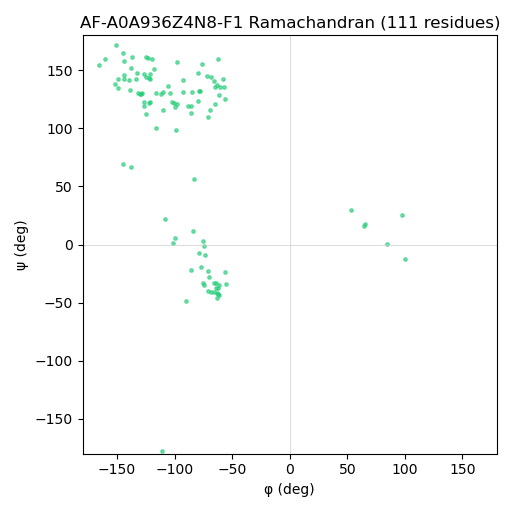8 -0.928 -22.733 1.00 71.38 99 SER A C 1
ATOM 723 O O . SER A 1 99 ? 15.146 -1.300 -23.855 1.00 71.38 99 SER A O 1
ATOM 725 N N . THR A 1 100 ? 16.619 -1.349 -22.163 1.00 76.31 100 THR A N 1
ATOM 726 C CA . THR A 1 100 ? 17.549 -2.307 -22.777 1.00 76.31 100 THR A CA 1
ATOM 727 C C . THR A 1 100 ? 16.970 -3.721 -22.818 1.00 76.31 100 THR A C 1
ATOM 729 O O . THR A 1 100 ? 17.093 -4.402 -23.835 1.00 76.31 100 THR A O 1
ATOM 732 N N . GLU A 1 101 ? 16.278 -4.161 -21.764 1.00 75.06 101 GLU A N 1
ATOM 733 C CA . GLU A 1 101 ? 15.572 -5.449 -21.745 1.00 75.06 101 GLU A CA 1
ATOM 734 C C . GLU A 1 101 ? 14.415 -5.475 -22.752 1.00 75.06 101 GLU A C 1
ATOM 736 O O . GLU A 1 101 ? 14.255 -6.456 -23.482 1.00 75.06 101 GLU A O 1
ATOM 741 N N . LEU A 1 102 ? 13.663 -4.374 -22.861 1.00 77.94 102 LEU A N 1
ATOM 742 C CA . LEU A 1 102 ? 12.602 -4.221 -23.860 1.00 77.94 102 LEU A CA 1
ATOM 743 C C . LEU A 1 102 ? 13.155 -4.278 -25.293 1.00 77.94 102 LEU A C 1
ATOM 745 O O . LEU A 1 102 ? 12.575 -4.953 -26.147 1.00 77.94 102 LEU A O 1
ATOM 749 N N . GLN A 1 103 ? 14.288 -3.619 -25.559 1.00 77.50 103 GLN A N 1
ATOM 750 C CA . GLN A 1 103 ? 14.967 -3.682 -26.859 1.00 77.50 103 GLN A CA 1
ATOM 751 C C . GLN A 1 103 ? 15.457 -5.101 -27.176 1.00 77.50 103 GLN A C 1
ATOM 753 O O . GLN A 1 103 ? 15.181 -5.618 -28.260 1.00 77.50 103 GLN A O 1
ATOM 758 N N . ALA A 1 104 ? 16.099 -5.776 -26.219 1.00 79.69 104 ALA A N 1
ATOM 759 C CA . ALA A 1 104 ? 16.582 -7.144 -26.399 1.00 79.69 104 ALA A CA 1
ATOM 760 C C . ALA A 1 104 ? 15.439 -8.149 -26.658 1.00 79.69 104 ALA A C 1
ATOM 762 O O . ALA A 1 104 ? 15.588 -9.079 -27.459 1.00 79.69 104 ALA A O 1
ATOM 763 N N . GLU A 1 105 ? 14.280 -7.986 -26.011 1.00 77.38 105 GLU A N 1
ATOM 764 C CA . GLU A 1 105 ? 13.093 -8.795 -26.310 1.00 77.38 105 GLU A CA 1
ATOM 765 C C . GLU A 1 105 ? 12.503 -8.501 -27.693 1.00 77.38 105 GLU A C 1
ATOM 767 O O . GLU A 1 105 ? 12.102 -9.435 -28.401 1.00 77.38 105 GLU A O 1
ATOM 772 N N . ALA A 1 106 ? 12.455 -7.229 -28.097 1.00 76.56 106 ALA A N 1
ATOM 773 C CA . ALA A 1 106 ? 11.973 -6.830 -29.414 1.00 76.56 106 ALA A CA 1
ATOM 774 C C . ALA A 1 106 ? 12.835 -7.440 -30.534 1.00 76.56 106 ALA A C 1
ATOM 776 O O . ALA A 1 106 ? 12.294 -8.018 -31.480 1.00 76.56 106 ALA A O 1
ATOM 777 N N . GLU A 1 107 ? 14.164 -7.420 -30.390 1.00 78.31 107 GLU A N 1
ATOM 778 C CA . GLU A 1 107 ? 15.101 -8.056 -31.328 1.00 78.31 107 GLU A CA 1
ATOM 779 C C . GLU A 1 107 ? 14.925 -9.581 -31.399 1.00 78.31 107 GLU A C 1
ATOM 781 O O . GLU A 1 107 ? 14.925 -10.170 -32.487 1.00 78.31 107 GLU A O 1
ATOM 786 N N . LYS A 1 108 ? 14.715 -10.245 -30.253 1.00 75.00 108 LYS A N 1
ATOM 787 C CA . LYS A 1 108 ? 14.435 -11.691 -30.201 1.00 75.00 108 LYS A CA 1
ATOM 788 C C . LYS A 1 108 ? 13.119 -12.060 -30.890 1.00 75.00 108 LYS A C 1
ATOM 790 O O . LYS A 1 108 ? 13.052 -13.110 -31.529 1.00 75.00 108 LYS A O 1
ATOM 795 N N . LYS A 1 109 ? 12.078 -11.228 -30.776 1.00 70.62 109 LYS A N 1
ATOM 796 C CA . LYS A 1 109 ? 10.789 -11.440 -31.463 1.00 70.62 109 LYS A CA 1
ATOM 797 C C . LYS A 1 109 ? 10.873 -11.131 -32.961 1.00 70.62 109 LYS A C 1
ATOM 799 O O . LYS A 1 109 ? 10.257 -11.846 -33.745 1.00 70.62 109 LYS A O 1
ATOM 804 N N . GLY A 1 110 ? 11.664 -10.134 -33.361 1.00 65.56 110 GLY A N 1
ATOM 805 C CA . GLY A 1 110 ? 11.906 -9.791 -34.767 1.00 65.56 110 GLY A CA 1
ATOM 806 C C . GLY A 1 110 ? 12.656 -10.873 -35.551 1.00 65.56 110 GLY A C 1
ATOM 807 O O . GLY A 1 110 ? 12.362 -11.082 -36.719 1.00 65.56 110 GLY A O 1
ATOM 808 N N . ARG A 1 111 ? 13.561 -11.619 -34.902 1.00 57.53 111 ARG A N 1
ATOM 809 C CA . ARG A 1 111 ? 14.322 -12.737 -35.504 1.00 57.53 111 ARG A CA 1
ATOM 810 C C . ARG A 1 111 ? 13.552 -14.059 -35.645 1.00 57.53 111 ARG A C 1
ATOM 812 O O . ARG A 1 111 ? 14.096 -15.015 -36.188 1.00 57.53 111 ARG A O 1
ATOM 819 N N . ARG A 1 112 ? 12.334 -14.148 -35.100 1.00 56.72 112 ARG A N 1
ATOM 820 C CA . ARG A 1 112 ? 11.463 -15.340 -35.174 1.00 56.72 112 ARG A CA 1
ATOM 821 C C . ARG A 1 112 ? 10.373 -15.233 -36.253 1.00 56.72 112 ARG A C 1
ATOM 823 O O . ARG A 1 112 ? 9.513 -16.108 -36.312 1.00 56.72 112 ARG A O 1
ATOM 830 N N . LYS A 1 113 ? 10.391 -14.171 -37.059 1.00 47.41 113 LYS A N 1
ATOM 831 C CA . LYS A 1 113 ? 9.603 -14.020 -38.289 1.00 47.41 113 LYS A CA 1
ATOM 832 C C . LYS A 1 113 ? 10.514 -14.203 -39.492 1.00 47.41 113 LYS A C 1
ATOM 834 O O . LYS A 1 113 ? 9.994 -14.706 -40.506 1.00 47.41 113 LYS A O 1
#